Protein AF-A0A1A8JV48-F1 (afdb_monomer_lite)

InterPro domains:
  IPR002048 EF-hand domain [PF00036] (19-44)
  IPR002048 EF-hand domain [PS50222] (14-44)
  IPR011992 EF-hand domain pair [SSF47473] (2-44)
  IPR018247 EF-Hand 1, calcium-binding site [PS00018] (27-39)
  IPR028846 Recoverin family [PTHR23055] (2-44)

Foldseek 3Di:
DVVVVVVVVVVVVVVVVVVVVVQCVLCPVNPSDRDPVSVVVVVD

Sequence (44 aa):
MEYVAALSLVMRGKMEHKLRWYFKLYDVDGNGCIDRHELLNIIK

Secondary structure (DSSP, 8-state):
-HHHHHHHHHHHHHHHHHHHHHHHHH-SS-SSS--HHHHHHH--

Radius of gyration: 15.13 Å; chains: 1; bounding box: 37×14×37 Å

Structure (mmCIF, N/CA/C/O backbone):
data_AF-A0A1A8JV48-F1
#
_entry.id   AF-A0A1A8JV48-F1
#
loop_
_atom_site.group_PDB
_atom_site.id
_atom_site.type_symbol
_atom_site.label_atom_id
_atom_site.label_alt_id
_atom_site.label_comp_id
_atom_site.label_asym_id
_atom_site.label_entity_id
_atom_site.label_seq_id
_atom_site.pdbx_PDB_ins_code
_atom_site.Cartn_x
_atom_site.Cartn_y
_atom_site.Cartn_z
_atom_site.occupancy
_atom_site.B_iso_or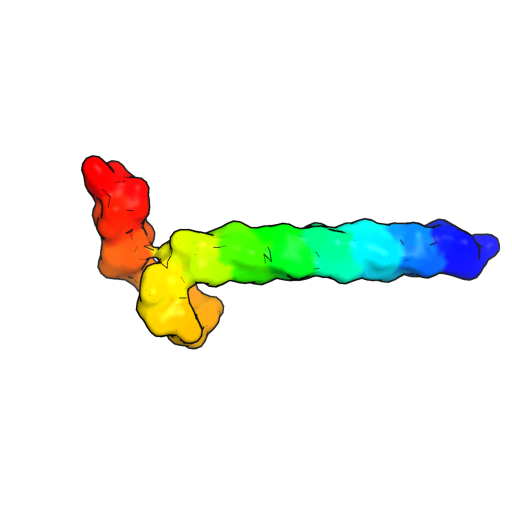_equiv
_atom_site.auth_seq_id
_atom_site.auth_comp_id
_atom_site.auth_asym_id
_atom_site.auth_atom_id
_atom_site.pdbx_PDB_model_num
ATOM 1 N N . MET A 1 1 ? 24.411 9.187 -19.343 1.00 58.50 1 MET A N 1
ATOM 2 C CA . MET A 1 1 ? 23.147 9.601 -18.682 1.00 58.50 1 MET A CA 1
ATOM 3 C C . MET A 1 1 ? 22.101 8.485 -18.629 1.00 58.50 1 MET A C 1
ATOM 5 O O . MET A 1 1 ? 21.291 8.489 -17.714 1.00 58.50 1 MET A O 1
ATOM 9 N N . GLU A 1 2 ? 22.136 7.500 -19.530 1.00 64.06 2 GLU A N 1
ATOM 10 C CA . GLU A 1 2 ? 21.124 6.430 -19.621 1.00 64.06 2 GLU A CA 1
ATOM 11 C C . GLU A 1 2 ? 21.084 5.484 -18.406 1.00 64.06 2 GLU A C 1
ATOM 13 O O . GLU A 1 2 ? 20.009 5.090 -17.965 1.00 64.06 2 GLU A O 1
ATOM 18 N N . TYR A 1 3 ? 22.230 5.199 -17.780 1.00 68.31 3 TYR A N 1
ATOM 19 C CA . TYR A 1 3 ? 22.291 4.358 -16.576 1.00 68.31 3 TYR A CA 1
ATOM 20 C C . TYR A 1 3 ? 21.563 4.963 -15.371 1.00 68.31 3 TYR A C 1
ATOM 22 O O . TYR A 1 3 ? 20.932 4.235 -14.614 1.00 68.31 3 TYR A O 1
ATOM 30 N N . VAL A 1 4 ? 21.606 6.288 -15.202 1.00 75.44 4 VAL A N 1
ATOM 31 C CA . VAL A 1 4 ? 20.916 6.979 -14.099 1.00 75.44 4 VAL A CA 1
ATOM 32 C C . VAL A 1 4 ? 19.403 6.929 -14.301 1.00 75.44 4 VAL A C 1
ATOM 34 O O . VAL A 1 4 ? 18.667 6.743 -13.337 1.00 75.44 4 VAL A O 1
ATOM 37 N N . ALA A 1 5 ? 18.944 7.030 -15.552 1.00 76.12 5 ALA A N 1
ATOM 38 C CA . ALA A 1 5 ? 17.537 6.879 -15.908 1.00 76.12 5 ALA A CA 1
ATOM 39 C C . ALA A 1 5 ? 17.045 5.437 -15.704 1.00 76.12 5 ALA A C 1
ATOM 41 O O . ALA A 1 5 ? 15.970 5.232 -15.154 1.00 76.12 5 ALA A O 1
ATOM 42 N N . ALA A 1 6 ? 17.840 4.430 -16.075 1.00 76.69 6 ALA A N 1
ATOM 43 C CA . ALA A 1 6 ? 17.507 3.029 -15.815 1.00 76.69 6 ALA A CA 1
ATOM 44 C C . ALA A 1 6 ? 17.467 2.722 -14.307 1.00 76.69 6 ALA A C 1
ATOM 46 O O . ALA A 1 6 ? 16.544 2.059 -13.832 1.00 76.69 6 ALA A O 1
ATOM 47 N N . LEU A 1 7 ? 18.426 3.251 -13.536 1.00 74.75 7 LEU A N 1
ATOM 48 C CA . LEU A 1 7 ? 18.453 3.095 -12.082 1.00 74.75 7 LEU A CA 1
ATOM 49 C C . LEU A 1 7 ? 17.251 3.783 -11.428 1.00 74.75 7 LEU A C 1
ATOM 51 O O . LEU A 1 7 ? 16.611 3.194 -10.560 1.00 74.75 7 LEU A O 1
ATOM 55 N N . SER A 1 8 ? 16.912 5.000 -11.862 1.00 72.69 8 SER A N 1
ATOM 56 C CA . SER A 1 8 ? 15.748 5.719 -11.350 1.00 72.69 8 SER A CA 1
ATOM 57 C C . SER A 1 8 ? 14.443 5.027 -11.742 1.00 72.69 8 SER A C 1
ATOM 59 O O . SER A 1 8 ? 13.550 4.962 -10.906 1.00 72.69 8 SER A O 1
ATOM 61 N N . LEU A 1 9 ? 14.346 4.409 -12.925 1.00 72.94 9 LEU A N 1
ATOM 62 C CA . LEU A 1 9 ? 13.187 3.605 -13.328 1.00 72.94 9 LEU A CA 1
ATOM 63 C C . LEU A 1 9 ? 13.030 2.345 -12.465 1.00 72.94 9 LEU A C 1
ATOM 65 O O . LEU A 1 9 ? 11.933 2.054 -11.995 1.00 72.94 9 LEU A O 1
ATOM 69 N N . VAL A 1 10 ? 14.122 1.615 -12.214 1.00 75.62 10 VAL A N 1
ATOM 70 C CA . VAL A 1 10 ? 14.116 0.408 -11.367 1.00 75.62 10 VAL A CA 1
ATOM 71 C C . VAL A 1 10 ? 13.806 0.760 -9.914 1.00 75.62 10 VAL A C 1
ATOM 73 O O . VAL A 1 10 ? 13.022 0.067 -9.263 1.00 75.62 10 VAL A O 1
ATOM 76 N N . MET A 1 11 ? 14.388 1.844 -9.395 1.00 65.56 11 MET A N 1
ATOM 77 C CA . MET A 1 11 ? 14.104 2.326 -8.044 1.00 65.56 11 MET A CA 1
ATOM 78 C C . MET A 1 11 ? 12.668 2.826 -7.912 1.00 65.56 11 MET A C 1
ATOM 80 O O . MET A 1 11 ? 12.007 2.499 -6.927 1.00 65.56 11 MET A O 1
ATOM 84 N N . ARG A 1 12 ? 12.156 3.549 -8.912 1.00 68.19 12 ARG A N 1
ATOM 85 C CA . ARG A 1 12 ? 10.771 4.022 -8.939 1.00 68.19 12 ARG A CA 1
ATOM 86 C C . ARG A 1 12 ? 9.793 2.858 -9.056 1.00 68.19 12 ARG A C 1
ATOM 88 O O . ARG A 1 12 ? 8.872 2.792 -8.257 1.00 68.19 12 ARG A O 1
ATOM 95 N N . GLY A 1 13 ? 10.072 1.866 -9.901 1.00 68.75 13 GLY A N 1
ATOM 96 C CA . GLY A 1 13 ? 9.299 0.6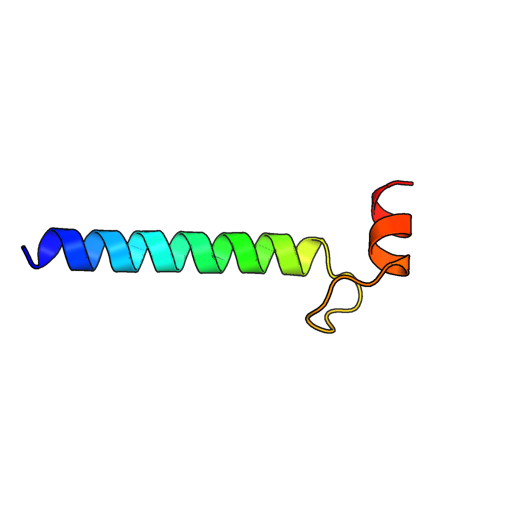24 -9.973 1.00 68.75 13 GLY A CA 1
ATOM 97 C C . GLY A 1 13 ? 9.283 -0.146 -8.648 1.00 68.75 13 GLY A C 1
ATOM 98 O O . GLY A 1 13 ? 8.233 -0.630 -8.234 1.00 68.75 13 GLY A O 1
ATOM 99 N N . LYS A 1 14 ? 10.412 -0.194 -7.922 1.00 68.25 14 LYS A N 1
ATOM 100 C CA . LYS A 1 14 ? 10.486 -0.776 -6.567 1.00 68.25 14 LYS A CA 1
ATOM 101 C C . LYS A 1 14 ? 9.689 0.019 -5.534 1.00 68.25 14 LYS A C 1
ATOM 103 O O . LYS A 1 14 ? 9.073 -0.590 -4.660 1.00 68.25 14 L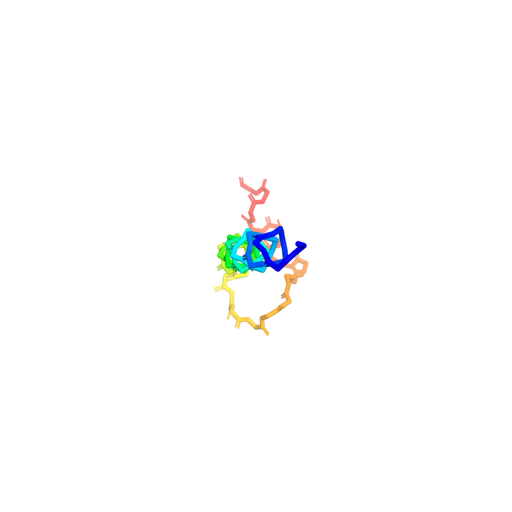YS A O 1
ATOM 108 N N . MET A 1 15 ? 9.716 1.350 -5.603 1.00 69.38 15 MET A N 1
ATOM 109 C CA . MET A 1 15 ? 8.956 2.207 -4.692 1.00 69.38 15 MET A CA 1
ATOM 110 C C . MET A 1 15 ? 7.459 2.150 -4.978 1.00 69.38 15 MET A C 1
ATOM 112 O O . MET A 1 15 ? 6.697 1.973 -4.039 1.00 69.38 15 MET A O 1
ATOM 116 N N . GLU A 1 16 ? 7.039 2.207 -6.240 1.00 74.31 16 GLU A N 1
ATOM 117 C CA . GLU A 1 16 ? 5.636 2.055 -6.640 1.00 74.31 16 GLU A CA 1
ATOM 118 C C . GLU A 1 16 ? 5.107 0.673 -6.242 1.00 74.31 16 GLU A C 1
ATOM 120 O O . GLU A 1 16 ? 4.022 0.573 -5.676 1.00 74.31 16 GLU A O 1
ATOM 125 N N . HIS A 1 17 ? 5.901 -0.391 -6.417 1.00 73.62 17 HIS A N 1
ATOM 126 C CA . HIS A 1 17 ? 5.529 -1.721 -5.933 1.00 73.62 17 HIS A CA 1
ATOM 127 C C . HIS A 1 17 ? 5.403 -1.787 -4.417 1.00 73.62 17 HIS A C 1
ATOM 129 O O . HIS A 1 17 ? 4.416 -2.331 -3.933 1.00 73.62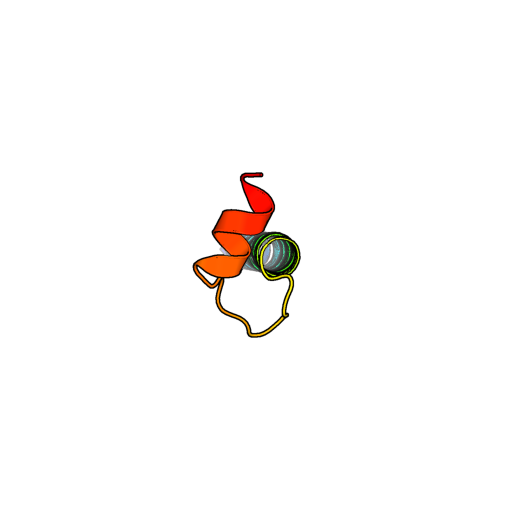 17 HIS A O 1
ATOM 135 N N . LYS A 1 18 ? 6.375 -1.252 -3.665 1.00 74.94 18 LYS A N 1
ATOM 136 C CA . LYS A 1 18 ? 6.300 -1.216 -2.198 1.00 74.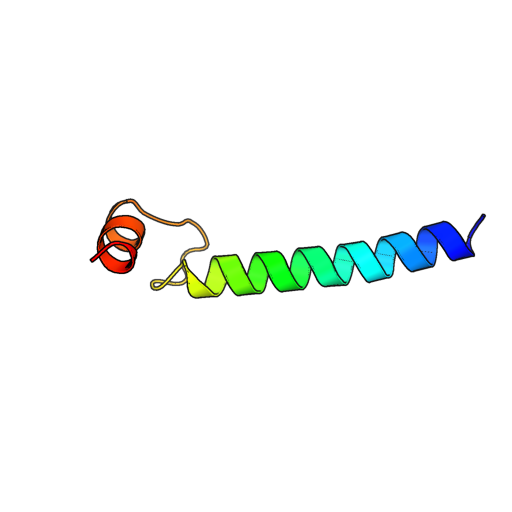94 18 LYS A CA 1
ATOM 137 C C . LYS A 1 18 ? 5.095 -0.420 -1.742 1.00 74.94 18 LYS A C 1
ATOM 139 O O . LYS A 1 18 ? 4.342 -0.914 -0.921 1.00 74.94 18 LYS A O 1
ATOM 144 N N . LEU A 1 19 ? 4.907 0.781 -2.276 1.00 74.19 19 LEU A N 1
ATOM 145 C CA . LEU A 1 19 ? 3.824 1.671 -1.894 1.00 74.19 19 LEU A CA 1
ATOM 146 C C . LEU A 1 19 ? 2.478 1.041 -2.230 1.00 74.19 19 LEU A C 1
ATOM 148 O O . LEU A 1 19 ? 1.609 1.054 -1.376 1.00 74.19 19 LEU A O 1
ATOM 152 N N . ARG A 1 20 ? 2.346 0.370 -3.381 1.00 74.62 20 ARG A N 1
ATOM 153 C CA . ARG A 1 20 ? 1.172 -0.444 -3.716 1.00 74.62 20 ARG A CA 1
ATOM 154 C C . ARG A 1 20 ? 0.983 -1.614 -2.756 1.00 74.62 20 ARG A C 1
ATOM 156 O O . ARG A 1 20 ? -0.147 -1.906 -2.406 1.00 74.62 20 ARG A O 1
ATOM 163 N N . TRP A 1 21 ? 2.056 -2.273 -2.322 1.00 73.44 21 TRP A N 1
ATOM 164 C CA . TRP A 1 21 ? 1.997 -3.356 -1.335 1.00 73.44 21 TRP A CA 1
ATOM 165 C C . TRP A 1 21 ? 1.549 -2.854 0.038 1.00 73.44 21 TRP A C 1
ATOM 167 O O . TRP A 1 21 ? 0.685 -3.468 0.647 1.00 73.44 21 TRP A O 1
ATOM 177 N N . TYR A 1 22 ? 2.088 -1.720 0.490 1.00 73.62 22 TYR A N 1
ATOM 178 C CA . TYR A 1 22 ? 1.649 -1.045 1.707 1.00 73.62 22 TYR A CA 1
ATOM 179 C C . TYR A 1 22 ? 0.190 -0.621 1.570 1.00 73.62 22 TYR A C 1
ATOM 181 O O . TYR A 1 22 ? -0.616 -0.988 2.407 1.00 73.62 22 TYR A O 1
ATOM 189 N N . PHE A 1 23 ? -0.186 0.057 0.486 1.00 72.69 23 PHE A N 1
ATOM 190 C CA . PHE A 1 23 ? -1.567 0.475 0.246 1.00 72.69 23 PHE A CA 1
ATOM 191 C C . PHE A 1 23 ? -2.529 -0.711 0.265 1.00 72.69 23 PHE A C 1
ATOM 193 O O . PHE A 1 23 ? -3.562 -0.632 0.904 1.00 72.69 23 PHE A O 1
ATOM 200 N N . LYS A 1 24 ? -2.148 -1.833 -0.353 1.00 69.62 24 LYS A N 1
ATOM 201 C CA . LYS A 1 24 ? -2.931 -3.074 -0.374 1.00 69.62 24 LYS A CA 1
ATOM 202 C C . LYS A 1 24 ? -2.937 -3.828 0.962 1.00 69.62 24 LYS A C 1
ATOM 204 O O . LYS A 1 24 ? -3.755 -4.711 1.153 1.00 69.62 24 LYS A O 1
ATOM 209 N N . LEU A 1 25 ? -1.992 -3.531 1.852 1.00 75.06 25 LEU A N 1
ATOM 210 C CA . LEU A 1 25 ? -1.991 -4.018 3.231 1.00 75.06 25 LEU A CA 1
ATOM 211 C C . LEU A 1 25 ? -2.946 -3.187 4.103 1.00 75.06 25 LEU A C 1
ATOM 213 O O . LEU A 1 25 ? -3.524 -3.724 5.040 1.00 75.06 25 LEU A O 1
ATOM 217 N N . TYR A 1 26 ? -3.090 -1.892 3.799 1.00 71.38 26 TYR A N 1
ATOM 218 C CA . TYR A 1 26 ? -4.010 -0.976 4.483 1.00 71.38 26 TYR A CA 1
ATOM 219 C C . TYR A 1 26 ? -5.450 -1.053 3.943 1.00 71.38 26 TYR A C 1
ATOM 221 O O . TYR A 1 26 ? -6.388 -0.832 4.699 1.00 71.38 26 TYR A O 1
ATOM 229 N N . ASP A 1 27 ? -5.614 -1.352 2.656 1.00 76.69 27 ASP A N 1
ATOM 230 C CA . ASP A 1 27 ? -6.888 -1.584 1.967 1.00 76.69 27 ASP A CA 1
ATOM 231 C C . ASP A 1 27 ? -7.286 -3.059 2.154 1.00 76.69 27 ASP A C 1
ATOM 233 O O . ASP A 1 27 ? -6.847 -3.951 1.423 1.00 76.69 27 ASP A O 1
ATOM 237 N N . VAL A 1 28 ? -8.048 -3.305 3.215 1.00 70.44 28 VAL A N 1
ATOM 238 C CA . VAL A 1 28 ? -8.579 -4.605 3.641 1.00 70.44 28 VAL A CA 1
ATOM 239 C C . VAL A 1 28 ? -9.663 -5.093 2.676 1.00 70.44 28 VAL A C 1
ATOM 241 O O . VAL A 1 28 ? -9.759 -6.299 2.440 1.00 70.44 28 VAL A O 1
ATOM 244 N N . ASP A 1 29 ? -10.445 -4.179 2.097 1.00 70.31 29 ASP A N 1
ATOM 245 C CA . ASP A 1 29 ? -11.524 -4.500 1.150 1.00 70.31 29 ASP A CA 1
ATOM 246 C C . ASP A 1 29 ? -11.028 -4.587 -0.309 1.00 70.31 29 ASP A C 1
ATOM 248 O O . ASP A 1 29 ? -11.697 -5.146 -1.181 1.00 70.31 29 ASP A O 1
ATOM 252 N N . GLY A 1 30 ? -9.820 -4.089 -0.592 1.00 68.75 30 GLY A N 1
ATOM 253 C CA . GLY A 1 30 ? -9.173 -4.186 -1.901 1.00 68.75 30 GLY A CA 1
ATOM 254 C C . GLY A 1 30 ? -9.835 -3.321 -2.976 1.00 68.75 30 GLY A C 1
ATOM 255 O O . GLY A 1 30 ? -9.705 -3.628 -4.168 1.00 68.75 30 GLY A O 1
ATOM 256 N N . ASN A 1 31 ? -10.553 -2.266 -2.574 1.00 72.12 31 ASN A N 1
ATOM 257 C CA . ASN A 1 31 ? -11.301 -1.402 -3.490 1.00 72.12 31 ASN A CA 1
ATOM 258 C C . ASN A 1 31 ? -10.391 -0.383 -4.216 1.00 72.12 31 ASN A C 1
ATOM 260 O O . ASN A 1 31 ? -10.790 0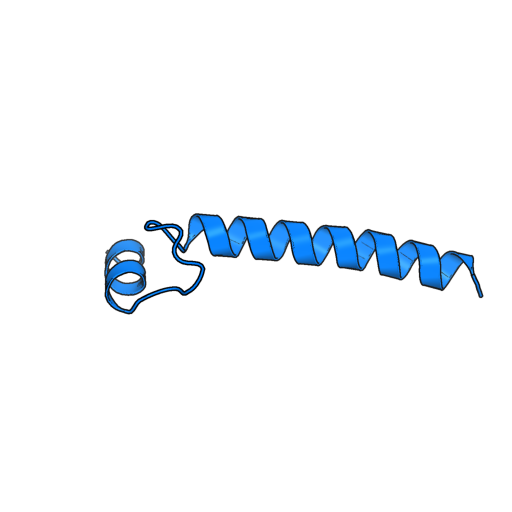.212 -5.220 1.00 72.12 31 ASN A O 1
ATOM 264 N N . GLY A 1 32 ? -9.150 -0.217 -3.746 1.00 70.75 32 GLY A N 1
ATOM 265 C CA . GLY A 1 32 ? -8.161 0.728 -4.258 1.00 70.75 32 GLY A CA 1
ATOM 266 C C . GLY A 1 32 ? -8.152 2.087 -3.548 1.00 70.75 32 GLY A C 1
ATOM 267 O O . GLY A 1 32 ? -7.343 2.944 -3.911 1.00 70.75 32 GLY A O 1
ATOM 268 N N . CYS A 1 33 ? -9.015 2.308 -2.559 1.00 71.75 33 CYS A N 1
ATOM 269 C CA . CYS A 1 33 ? -9.135 3.521 -1.756 1.00 71.75 33 CYS A CA 1
ATOM 270 C C . CYS A 1 33 ? -9.352 3.147 -0.287 1.00 71.75 33 CYS A C 1
ATOM 272 O O . CYS A 1 33 ? -10.292 2.434 0.035 1.00 71.75 33 CYS A O 1
ATOM 274 N N . ILE A 1 34 ? -8.506 3.689 0.596 1.00 76.19 34 ILE A N 1
ATOM 275 C CA . ILE A 1 34 ? -8.608 3.460 2.041 1.00 76.19 34 ILE A CA 1
ATOM 276 C C . ILE A 1 34 ? -9.818 4.228 2.569 1.00 76.19 34 ILE A C 1
ATOM 278 O O . ILE A 1 34 ? -9.811 5.465 2.618 1.00 76.19 34 ILE A O 1
ATOM 282 N N . ASP A 1 35 ? -10.848 3.493 2.965 1.00 79.31 35 ASP A N 1
ATOM 283 C CA . ASP A 1 35 ? -12.076 4.068 3.485 1.00 79.31 35 ASP A CA 1
ATOM 284 C C . ASP A 1 35 ? -11.965 4.394 4.981 1.00 79.31 35 ASP A C 1
ATOM 286 O O . ASP A 1 35 ? -11.151 3.841 5.728 1.00 79.31 35 ASP A O 1
ATOM 290 N N . ARG A 1 36 ? -12.820 5.301 5.467 1.00 77.94 36 ARG A N 1
ATOM 291 C CA . ARG A 1 36 ? -12.782 5.738 6.880 1.00 77.94 36 ARG A CA 1
ATOM 292 C C . ARG A 1 36 ? -13.003 4.577 7.855 1.00 77.94 36 ARG A C 1
ATOM 294 O O . ARG A 1 36 ? -12.470 4.598 8.962 1.00 77.94 36 ARG A O 1
ATOM 301 N N . HIS A 1 37 ? -13.763 3.570 7.430 1.00 74.88 37 HIS A N 1
ATOM 302 C CA . HIS A 1 37 ? -13.968 2.331 8.178 1.00 74.88 37 HIS A CA 1
ATOM 303 C C . HIS A 1 37 ? -12.712 1.456 8.249 1.00 74.88 37 HIS A C 1
ATOM 305 O O . HIS A 1 37 ? -12.434 0.897 9.308 1.00 74.88 37 HIS A O 1
ATOM 311 N N . GLU A 1 38 ? -11.934 1.361 7.170 1.00 77.88 38 GLU A N 1
ATOM 312 C CA . GLU A 1 38 ? -10.685 0.590 7.153 1.00 77.88 38 GLU A CA 1
ATOM 313 C C . GLU A 1 38 ? -9.637 1.238 8.054 1.00 77.88 38 GLU A C 1
ATOM 315 O O . GLU A 1 38 ? -8.998 0.564 8.861 1.00 77.88 38 GLU A O 1
ATOM 320 N N . LEU A 1 39 ? -9.548 2.570 8.009 1.00 76.56 39 LEU A N 1
ATOM 321 C CA . LEU A 1 39 ? -8.662 3.332 8.884 1.00 76.56 39 LEU A CA 1
ATOM 322 C C . LEU A 1 39 ? -9.001 3.121 10.372 1.00 76.56 39 LEU A C 1
ATOM 324 O O . LEU A 1 39 ? -8.106 2.924 11.190 1.00 76.56 39 LEU A O 1
ATOM 328 N N . LEU A 1 40 ? -10.294 3.122 10.721 1.00 77.56 40 LEU A N 1
ATOM 329 C CA . LEU A 1 40 ? -10.775 2.846 12.082 1.00 77.56 40 LEU A CA 1
ATOM 330 C C . LEU A 1 40 ? -10.460 1.419 12.549 1.00 77.56 40 LEU A C 1
ATOM 332 O O . LEU A 1 40 ? -10.224 1.216 13.737 1.00 77.56 40 LEU A O 1
ATOM 336 N N . ASN A 1 41 ? -10.448 0.447 11.636 1.00 69.19 41 ASN A N 1
ATOM 337 C CA . ASN A 1 41 ? -10.105 -0.941 11.946 1.00 69.19 41 ASN A CA 1
ATOM 338 C C . ASN A 1 41 ? -8.608 -1.129 12.224 1.00 69.19 41 ASN A C 1
ATOM 340 O O . ASN A 1 41 ? -8.248 -1.951 13.057 1.00 69.19 41 ASN A O 1
ATOM 344 N N . ILE A 1 42 ? -7.740 -0.367 11.554 1.00 70.62 42 ILE A N 1
ATOM 345 C CA . ILE A 1 42 ? -6.278 -0.475 11.711 1.00 70.62 42 ILE A CA 1
ATOM 346 C C . ILE A 1 42 ? -5.772 0.214 12.983 1.00 70.62 42 ILE A C 1
ATOM 348 O O . ILE A 1 42 ? -4.748 -0.181 13.533 1.00 70.62 42 ILE A O 1
ATOM 352 N N . ILE A 1 43 ? -6.466 1.255 13.447 1.00 72.12 43 ILE A N 1
ATOM 353 C CA . ILE A 1 43 ? -6.076 2.032 14.636 1.00 72.12 43 ILE A CA 1
ATOM 354 C C . ILE A 1 43 ? -6.576 1.373 15.945 1.00 72.12 43 ILE A C 1
ATOM 356 O O . ILE A 1 43 ? -6.205 1.818 17.031 1.00 72.12 43 ILE A O 1
ATOM 360 N N . LYS A 1 44 ? -7.408 0.328 15.865 1.00 54.38 44 LYS A N 1
ATOM 361 C CA . LYS A 1 44 ? -7.967 -0.379 17.025 1.00 54.38 44 LYS A CA 1
ATOM 362 C C . LYS A 1 44 ? -7.050 -1.496 17.519 1.00 54.38 44 LYS A C 1
ATOM 364 O O . LYS A 1 44 ? -6.953 -1.634 18.759 1.00 54.38 44 LYS A O 1
#

pLDDT: mean 72.05, std 4.83, range [54.38, 79.31]

Organism: Nothobranchius kuhntae (NCBI:txid321403)